Protein AF-A0AA39SE54-F1 (afdb_monomer_lite)

Sequence (78 aa):
MISGFVQGGCFDKALKLFREMEAENVKPNAVTMMGVLSACTKMKDLEFGRWIRSYIEQNGIKMDLTLSNAMLDMYVKC

InterPro domains:
  IPR002885 Pentatricopeptide repeat [PF13041] (1-41)
  IPR002885 Pentatricopeptide repeat [PS51375] (1-28)
  IPR002885 Pentatricopeptide repeat [TIGR00756] (1-30)
  IPR011990 Tetratricopeptide-like helical domain superfamily [G3DSA:1.25.40.10] (1-78)
  IPR046960 Pentatricopeptide repeat-containing protein At4g14850-like, plant [PTHR47926] (1-78)

Organism: Acer saccharum (NCBI:txid4024)

Radius of gyration: 11.34 Å; chains: 1; bounding box: 28×23×24 Å

Secondary structure (DSSP, 8-state):
-HHHHHHTT-HHHHHHHHHHHHHTT----HHHHHHHHHHHHHHT-HHHHHHHHHHHHHTT----HHHHHHHHHHHHH-

pLDDT: mean 85.97, std 4.36, range [70.19, 91.44]

Structure (mmCIF, N/CA/C/O backbone):
data_AF-A0AA39SE54-F1
#
_entry.id   AF-A0AA39SE54-F1
#
loop_
_atom_site.group_PDB
_atom_site.id
_atom_site.type_symbol
_atom_site.label_atom_id
_atom_site.label_alt_id
_atom_site.label_comp_id
_atom_site.label_asym_id
_atom_site.label_entity_id
_atom_site.label_seq_id
_atom_site.pdbx_PDB_ins_code
_atom_site.Cartn_x
_atom_site.Cartn_y
_atom_site.Cartn_z
_atom_site.occupancy
_atom_site.B_iso_or_equiv
_atom_site.auth_seq_id
_atom_site.auth_comp_id
_atom_site.auth_asym_id
_atom_site.auth_atom_id
_atom_site.pdbx_PDB_model_num
ATOM 1 N N . MET A 1 1 ? -2.818 -14.080 -1.590 1.00 70.19 1 MET A N 1
ATOM 2 C CA . MET A 1 1 ? -3.397 -14.140 -2.952 1.00 70.19 1 MET A CA 1
ATOM 3 C C . MET A 1 1 ? -3.072 -12.877 -3.751 1.00 70.19 1 MET A C 1
ATOM 5 O O . MET A 1 1 ? -2.370 -13.000 -4.743 1.00 70.19 1 MET A O 1
ATOM 9 N N . ILE A 1 2 ? -3.432 -11.674 -3.275 1.00 77.62 2 ILE A N 1
ATOM 10 C CA . ILE A 1 2 ? -3.037 -10.385 -3.896 1.00 77.62 2 ILE A CA 1
ATOM 11 C C . ILE A 1 2 ? -1.514 -10.278 -4.072 1.00 77.62 2 ILE A C 1
ATOM 13 O O . ILE A 1 2 ? -1.041 -10.097 -5.187 1.00 77.62 2 ILE A O 1
ATOM 17 N N . SER A 1 3 ? -0.727 -10.529 -3.022 1.00 74.31 3 SER A N 1
ATOM 18 C CA . SER A 1 3 ? 0.746 -10.504 -3.094 1.00 74.31 3 SER A CA 1
ATOM 19 C C . SER A 1 3 ? 1.330 -11.500 -4.109 1.00 74.31 3 SER A C 1
ATOM 21 O O . SER A 1 3 ? 2.374 -11.236 -4.697 1.00 74.31 3 SER A O 1
ATOM 23 N N . GLY A 1 4 ? 0.642 -12.623 -4.350 1.00 79.62 4 GLY A N 1
ATOM 24 C CA . GLY A 1 4 ? 1.042 -13.621 -5.347 1.00 79.62 4 GLY A CA 1
ATOM 25 C C . GLY A 1 4 ? 0.810 -13.139 -6.781 1.00 79.62 4 GLY A C 1
ATOM 26 O O . GLY A 1 4 ? 1.678 -13.316 -7.630 1.00 79.62 4 GLY A O 1
ATOM 27 N N . PHE A 1 5 ? -0.307 -12.450 -7.043 1.00 79.56 5 PHE A N 1
ATOM 28 C CA . PHE A 1 5 ? -0.542 -11.804 -8.339 1.00 79.56 5 PHE A CA 1
ATOM 29 C C . PHE A 1 5 ? 0.477 -10.701 -8.624 1.00 79.56 5 PHE A C 1
ATOM 31 O O . PHE A 1 5 ? 0.949 -10.584 -9.751 1.00 79.56 5 PHE A O 1
ATOM 38 N N . VAL A 1 6 ? 0.864 -9.943 -7.599 1.00 77.81 6 VAL A N 1
ATOM 39 C CA . VAL A 1 6 ? 1.875 -8.883 -7.715 1.00 77.81 6 VAL A CA 1
ATOM 40 C C . VAL A 1 6 ? 3.261 -9.453 -8.013 1.00 77.81 6 VAL A C 1
ATOM 42 O O . VAL A 1 6 ? 3.947 -8.944 -8.895 1.00 77.81 6 VAL A O 1
ATOM 45 N N . GLN A 1 7 ? 3.657 -10.544 -7.348 1.00 76.56 7 GLN A N 1
ATOM 46 C CA . GLN A 1 7 ? 4.909 -11.246 -7.662 1.00 76.56 7 GLN A CA 1
ATOM 47 C C . GLN A 1 7 ? 4.904 -11.845 -9.075 1.00 76.56 7 GLN A C 1
ATOM 49 O O . GLN A 1 7 ? 5.932 -11.833 -9.745 1.00 76.56 7 GLN A O 1
ATOM 54 N N . GLY A 1 8 ? 3.747 -12.311 -9.551 1.00 78.12 8 GLY A N 1
ATOM 55 C CA . GLY A 1 8 ? 3.559 -12.808 -10.915 1.00 78.12 8 GLY A CA 1
ATOM 56 C C . GLY A 1 8 ? 3.381 -11.724 -11.987 1.00 78.12 8 GLY A C 1
ATOM 57 O O . GLY A 1 8 ? 3.010 -12.059 -13.109 1.00 78.12 8 GLY A O 1
ATOM 58 N N . GLY A 1 9 ? 3.563 -10.436 -11.660 1.00 77.88 9 GLY A N 1
ATOM 59 C CA . G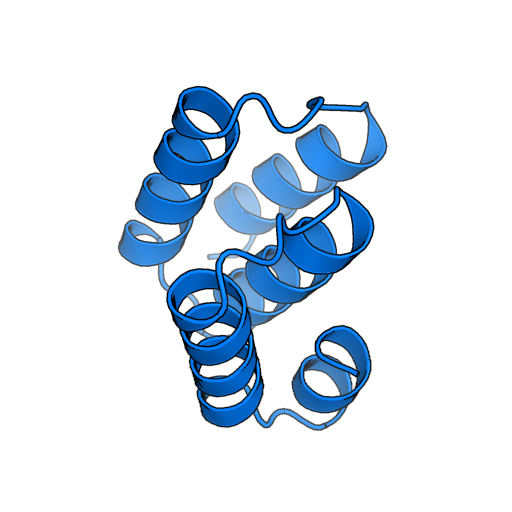LY A 1 9 ? 3.402 -9.315 -12.600 1.00 77.88 9 GLY A CA 1
ATOM 60 C C . GLY A 1 9 ? 1.962 -9.055 -13.063 1.00 77.88 9 GLY A C 1
ATOM 61 O O . GLY A 1 9 ? 1.726 -8.245 -13.953 1.00 77.88 9 GLY A O 1
ATOM 62 N N . CYS A 1 10 ? 0.980 -9.734 -12.470 1.00 82.75 10 CYS A N 1
ATOM 63 C CA . CYS A 1 10 ? -0.434 -9.650 -12.825 1.00 82.75 10 CYS A CA 1
ATOM 64 C C . CYS A 1 10 ? -1.135 -8.555 -12.009 1.00 82.75 10 CYS A C 1
ATOM 66 O O . CY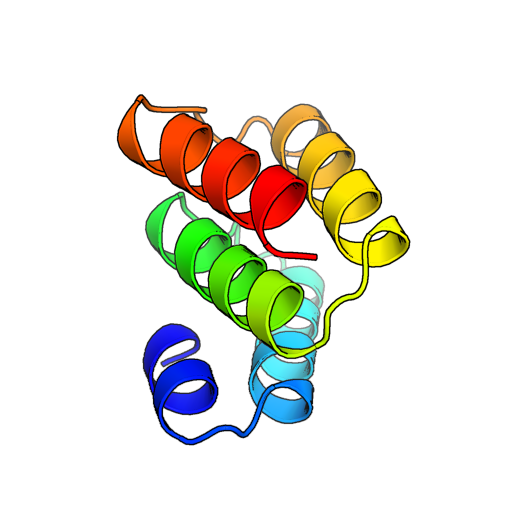S A 1 10 ? -2.042 -8.835 -11.219 1.00 82.75 10 CYS A O 1
ATOM 68 N N . PHE A 1 11 ? -0.701 -7.309 -12.173 1.00 81.25 11 PHE A N 1
ATOM 69 C CA . PHE A 1 11 ? -1.153 -6.202 -11.334 1.00 81.25 11 PHE A CA 1
ATOM 70 C C . PHE A 1 11 ? -2.645 -5.877 -11.506 1.00 81.25 11 PHE A C 1
ATOM 72 O O . PHE A 1 11 ? -3.335 -5.696 -10.506 1.00 81.25 11 PHE A O 1
ATOM 79 N N . ASP A 1 12 ? -3.183 -5.938 -12.728 1.00 81.12 12 ASP A N 1
ATOM 80 C CA . ASP A 1 12 ? -4.625 -5.795 -12.983 1.00 81.12 12 ASP A CA 1
ATOM 81 C C . ASP A 1 12 ? -5.466 -6.809 -12.204 1.00 81.12 12 ASP A C 1
ATOM 83 O O . ASP A 1 12 ? -6.511 -6.473 -11.648 1.00 81.12 12 ASP A O 1
ATOM 87 N N . LYS A 1 13 ? -4.996 -8.060 -12.108 1.00 84.44 13 LYS A N 1
ATOM 88 C CA . LYS A 1 13 ? -5.687 -9.100 -11.334 1.00 84.44 13 LYS A CA 1
ATOM 89 C C . LYS A 1 13 ? -5.628 -8.804 -9.841 1.00 84.44 13 LYS A C 1
ATOM 91 O O . LYS A 1 13 ? -6.618 -9.021 -9.154 1.00 84.44 13 LYS A O 1
ATOM 96 N N . ALA A 1 14 ? -4.501 -8.289 -9.347 1.00 85.88 14 ALA A N 1
ATOM 97 C CA . ALA A 1 14 ? -4.365 -7.877 -7.952 1.00 85.88 14 ALA A CA 1
ATOM 98 C C . ALA A 1 14 ? -5.348 -6.746 -7.599 1.00 85.88 14 ALA A C 1
ATOM 100 O O . ALA A 1 14 ? -6.004 -6.815 -6.561 1.00 85.88 14 ALA A O 1
ATOM 101 N N . LEU A 1 15 ? -5.499 -5.754 -8.484 1.00 83.25 15 LEU A N 1
ATOM 102 C CA . LEU A 1 15 ? -6.457 -4.658 -8.313 1.00 83.25 15 LEU A CA 1
ATOM 103 C C . LEU A 1 15 ? -7.905 -5.118 -8.433 1.00 83.25 15 LEU A C 1
ATOM 105 O O . LEU A 1 15 ? -8.752 -4.684 -7.656 1.00 83.25 15 LEU A O 1
ATOM 109 N N . LYS A 1 16 ? -8.195 -6.015 -9.377 1.00 87.75 16 LYS A N 1
ATOM 110 C CA . LYS A 1 16 ? -9.527 -6.599 -9.519 1.00 87.75 16 LYS A CA 1
ATOM 111 C C . LYS A 1 16 ? -9.931 -7.356 -8.254 1.00 87.75 16 LYS A C 1
ATOM 113 O O . LYS A 1 16 ? -11.016 -7.118 -7.743 1.00 87.75 16 LYS A O 1
ATOM 118 N N . LEU A 1 17 ? -9.032 -8.179 -7.709 1.00 88.25 17 LEU A N 1
ATOM 119 C CA . LEU A 1 17 ? -9.286 -8.916 -6.469 1.00 88.25 17 LEU A CA 1
ATOM 120 C C . LEU A 1 17 ? -9.490 -7.975 -5.274 1.00 88.25 17 LEU A C 1
ATOM 122 O O . LEU A 1 17 ? -10.318 -8.236 -4.410 1.00 88.25 17 LEU A O 1
ATOM 126 N N . PHE A 1 18 ? -8.731 -6.877 -5.226 1.00 88.31 18 PHE A N 1
ATOM 127 C CA . PHE A 1 18 ? -8.908 -5.845 -4.210 1.00 88.31 18 PHE A CA 1
ATOM 128 C C . PHE A 1 18 ? -10.296 -5.194 -4.310 1.00 88.31 18 PHE A C 1
ATOM 130 O O . PHE A 1 18 ? -10.995 -5.115 -3.306 1.00 88.31 18 PHE A O 1
ATOM 137 N N . ARG A 1 19 ? -10.741 -4.820 -5.518 1.00 87.12 19 ARG A N 1
ATOM 138 C CA . ARG A 1 19 ? -12.092 -4.276 -5.745 1.00 87.12 19 ARG A CA 1
ATOM 139 C C . ARG A 1 19 ? -13.203 -5.279 -5.429 1.00 87.12 19 ARG A C 1
ATOM 141 O O . ARG A 1 19 ? -14.251 -4.878 -4.940 1.00 87.12 19 ARG A O 1
ATOM 148 N N . GLU A 1 20 ? -12.991 -6.563 -5.708 1.00 90.50 20 GLU A N 1
ATOM 149 C CA . GLU A 1 20 ? -13.931 -7.626 -5.329 1.00 90.50 20 GLU A CA 1
ATOM 150 C C . GLU A 1 20 ? -14.034 -7.746 -3.800 1.00 90.50 20 GLU A C 1
ATOM 152 O O . GLU A 1 20 ? -15.146 -7.748 -3.279 1.00 90.50 20 GLU A O 1
ATOM 157 N N . MET A 1 21 ? -12.907 -7.713 -3.072 1.00 88.38 21 MET A N 1
ATOM 158 C CA . MET A 1 21 ? -12.909 -7.651 -1.599 1.00 88.38 21 MET A CA 1
ATOM 159 C C . MET A 1 21 ? -13.737 -6.471 -1.078 1.00 88.38 21 MET A C 1
ATOM 161 O O . MET A 1 21 ? -14.529 -6.640 -0.153 1.00 88.38 21 MET A O 1
ATOM 165 N N . GLU A 1 22 ? -13.578 -5.291 -1.679 1.00 85.31 22 GLU A N 1
ATOM 166 C CA . GLU A 1 22 ? -14.367 -4.115 -1.309 1.00 85.31 22 GLU A CA 1
ATOM 167 C C . GLU A 1 22 ? -15.864 -4.297 -1.575 1.00 85.31 22 GLU A C 1
ATOM 169 O O . GLU A 1 22 ? -16.686 -3.977 -0.716 1.00 85.31 22 GLU A O 1
ATOM 174 N N . ALA A 1 23 ? -16.224 -4.836 -2.743 1.00 89.25 23 ALA A N 1
ATOM 175 C CA . ALA A 1 23 ? -17.614 -5.094 -3.114 1.00 89.25 23 ALA A CA 1
ATOM 176 C C . ALA A 1 23 ? -18.288 -6.095 -2.160 1.00 89.25 23 ALA A C 1
ATOM 178 O O . ALA A 1 23 ? -19.465 -5.950 -1.832 1.00 89.25 23 ALA A O 1
ATOM 179 N N . GLU A 1 24 ? -17.529 -7.069 -1.657 1.00 91.44 24 GLU A N 1
ATOM 180 C CA . GLU A 1 24 ? -17.982 -8.034 -0.654 1.00 91.44 24 GLU A CA 1
ATOM 181 C C . GLU A 1 24 ? -17.938 -7.494 0.791 1.00 91.44 24 GLU A C 1
ATOM 183 O O . GLU A 1 24 ? -18.178 -8.242 1.737 1.00 91.44 24 GLU A O 1
ATOM 188 N N . ASN A 1 25 ? -17.663 -6.196 0.994 1.00 85.56 25 ASN A N 1
ATOM 189 C CA . ASN A 1 25 ? -17.493 -5.564 2.313 1.00 85.56 25 ASN A CA 1
ATOM 190 C C . ASN A 1 25 ? -16.403 -6.223 3.183 1.00 85.56 25 ASN A C 1
ATOM 192 O O . ASN A 1 25 ? -16.402 -6.110 4.415 1.00 85.56 25 ASN A O 1
ATOM 196 N N . VAL A 1 26 ? -15.435 -6.896 2.559 1.00 86.94 26 VAL A N 1
ATOM 197 C CA . VAL A 1 26 ? -14.314 -7.517 3.259 1.00 86.94 26 VAL A CA 1
ATOM 198 C C . VAL A 1 26 ? -13.230 -6.470 3.466 1.00 86.94 26 VAL A C 1
ATOM 200 O O . VAL A 1 26 ? -12.565 -6.041 2.524 1.00 86.94 26 VAL A O 1
ATOM 203 N N . LYS A 1 27 ? -13.005 -6.077 4.724 1.00 82.94 27 LYS A N 1
ATOM 204 C CA . LYS A 1 27 ? -11.976 -5.085 5.052 1.00 82.94 27 LYS A CA 1
ATOM 205 C C . LYS A 1 27 ? -10.573 -5.593 4.692 1.00 82.94 27 LYS A C 1
ATOM 207 O O . LYS A 1 27 ? -10.131 -6.605 5.249 1.00 82.94 27 LYS A O 1
ATOM 212 N N . PRO A 1 28 ? -9.828 -4.884 3.827 1.00 85.12 28 PRO A N 1
ATOM 213 C CA . PRO A 1 28 ? -8.431 -5.196 3.587 1.00 85.12 28 PRO A CA 1
ATOM 214 C C . PRO A 1 28 ? -7.594 -4.889 4.836 1.00 85.12 28 PRO A C 1
ATOM 216 O O . PRO A 1 28 ? -7.841 -3.936 5.574 1.00 85.12 28 PRO A O 1
ATOM 219 N N . ASN A 1 29 ? -6.589 -5.725 5.083 1.00 86.12 29 ASN A N 1
ATOM 220 C CA . ASN A 1 29 ? -5.642 -5.556 6.184 1.00 86.12 29 ASN A CA 1
ATOM 221 C C . ASN A 1 29 ? -4.316 -4.952 5.680 1.00 86.12 29 ASN A C 1
ATOM 223 O O . ASN A 1 29 ? -4.106 -4.800 4.476 1.00 86.12 29 ASN A O 1
ATOM 227 N N . ALA A 1 30 ? -3.394 -4.641 6.596 1.00 85.38 30 ALA A N 1
ATOM 228 C CA . ALA A 1 30 ? -2.094 -4.058 6.251 1.00 85.38 30 ALA A CA 1
ATOM 229 C C . ALA A 1 30 ? -1.305 -4.899 5.225 1.00 85.38 30 ALA A C 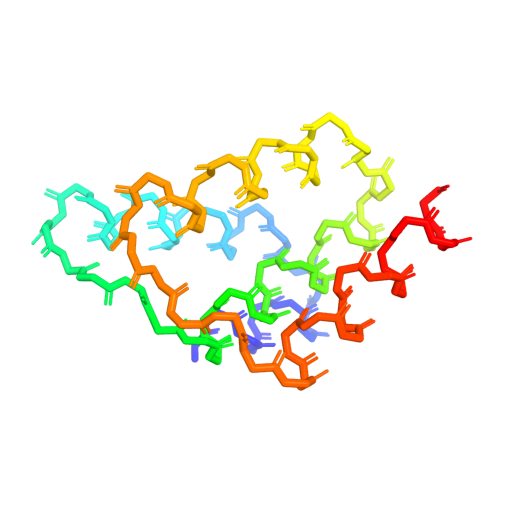1
ATOM 231 O O . ALA A 1 30 ? -0.688 -4.347 4.318 1.00 85.38 30 ALA A O 1
ATOM 232 N N . VAL A 1 31 ? -1.383 -6.233 5.299 1.00 85.69 31 VAL A N 1
ATOM 233 C CA . VAL A 1 31 ? -0.706 -7.141 4.354 1.00 85.69 31 VAL A CA 1
ATOM 234 C C . V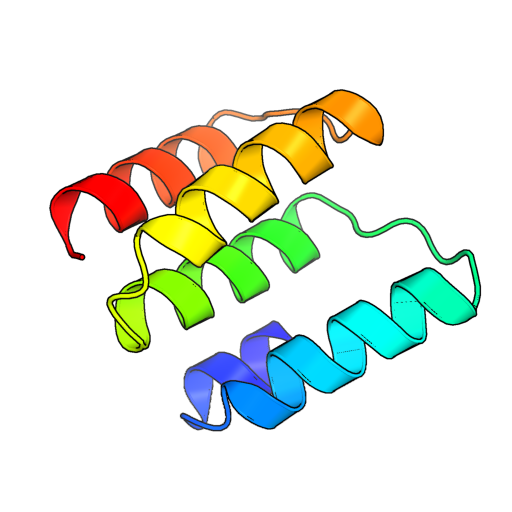AL A 1 31 ? -1.293 -7.029 2.948 1.00 85.69 31 VAL A C 1
ATOM 236 O O . VAL A 1 31 ? -0.546 -6.980 1.968 1.00 85.69 31 VAL A O 1
ATOM 239 N N . THR A 1 32 ? -2.619 -6.944 2.837 1.00 88.38 32 THR A N 1
ATOM 240 C CA . THR A 1 32 ? -3.301 -6.678 1.569 1.00 88.38 32 THR A CA 1
ATOM 241 C C . THR A 1 32 ? -2.853 -5.340 0.990 1.00 88.38 32 THR A C 1
ATOM 243 O O . THR A 1 32 ? -2.443 -5.294 -0.170 1.00 88.38 32 THR A O 1
ATOM 246 N N . MET A 1 33 ? -2.839 -4.281 1.803 1.00 89.25 33 MET A N 1
ATOM 247 C CA . MET A 1 33 ? -2.434 -2.945 1.357 1.00 89.25 33 MET A CA 1
ATOM 248 C C . MET A 1 33 ? -0.969 -2.887 0.917 1.00 89.25 33 MET A C 1
ATOM 250 O O . MET A 1 33 ? -0.671 -2.260 -0.095 1.00 89.25 33 MET A O 1
ATOM 254 N N . MET A 1 34 ? -0.062 -3.595 1.597 1.00 88.50 34 MET A N 1
ATOM 255 C CA . MET A 1 34 ? 1.328 -3.730 1.146 1.00 88.50 34 MET A CA 1
ATOM 256 C C . MET A 1 34 ? 1.427 -4.392 -0.232 1.00 88.50 34 MET A C 1
ATOM 258 O O . MET A 1 34 ? 2.221 -3.964 -1.068 1.00 88.50 34 MET A O 1
ATOM 262 N N . GLY A 1 35 ? 0.609 -5.417 -0.491 1.00 88.44 35 GLY A N 1
ATOM 263 C CA . GLY A 1 35 ? 0.525 -6.041 -1.809 1.00 88.44 35 GLY A CA 1
ATOM 264 C C . GLY A 1 35 ? 0.083 -5.042 -2.879 1.00 88.44 35 GLY A C 1
ATOM 265 O O . GLY A 1 35 ? 0.745 -4.906 -3.904 1.00 88.44 35 GLY A O 1
ATOM 266 N N . VAL A 1 36 ? -0.991 -4.297 -2.614 1.00 88.19 36 VAL A N 1
ATOM 267 C CA . VAL A 1 36 ? -1.525 -3.285 -3.540 1.00 88.19 36 VAL A CA 1
ATOM 268 C C . VAL A 1 36 ? -0.514 -2.155 -3.787 1.00 88.19 36 VAL A C 1
ATOM 270 O O . VAL A 1 36 ? -0.296 -1.780 -4.937 1.00 88.19 36 VAL A O 1
ATOM 273 N N . LEU A 1 37 ? 0.173 -1.667 -2.748 1.00 88.44 37 LEU A N 1
ATOM 274 C CA . LEU A 1 37 ? 1.244 -0.669 -2.878 1.00 88.44 37 LEU A CA 1
ATOM 275 C C . LEU A 1 37 ? 2.414 -1.194 -3.711 1.00 88.44 37 LEU A C 1
ATOM 277 O O . LEU A 1 37 ? 2.905 -0.488 -4.581 1.00 88.44 37 LEU A O 1
ATOM 281 N N . SER A 1 38 ? 2.824 -2.447 -3.510 1.00 86.56 38 SER A N 1
ATOM 282 C CA . SER A 1 38 ? 3.880 -3.059 -4.321 1.00 86.56 38 SER A CA 1
ATOM 283 C C . SER A 1 38 ? 3.481 -3.168 -5.800 1.00 86.56 38 SER A C 1
ATOM 285 O O . SER A 1 38 ? 4.310 -2.921 -6.677 1.00 86.56 38 SER A O 1
ATOM 287 N N . ALA A 1 39 ? 2.208 -3.465 -6.086 1.00 86.06 39 ALA A N 1
ATOM 288 C CA . ALA A 1 39 ? 1.659 -3.433 -7.443 1.00 86.06 39 ALA A CA 1
ATOM 289 C C . ALA A 1 39 ? 1.734 -2.022 -8.045 1.00 86.06 39 ALA A C 1
ATOM 291 O O . ALA A 1 39 ? 2.188 -1.847 -9.173 1.00 86.06 39 ALA A O 1
ATOM 292 N N . CYS A 1 40 ? 1.339 -1.021 -7.257 1.00 86.38 40 CYS A N 1
ATOM 293 C CA . CYS A 1 40 ? 1.375 0.391 -7.615 1.00 86.38 40 CYS A CA 1
ATOM 294 C C . CYS A 1 40 ? 2.795 0.850 -7.981 1.00 86.38 40 CYS A C 1
ATOM 296 O O . CYS A 1 40 ? 2.996 1.433 -9.044 1.00 86.38 40 CYS A O 1
ATOM 298 N N . THR A 1 41 ? 3.793 0.498 -7.161 1.00 86.62 41 THR A N 1
ATOM 299 C CA . THR A 1 41 ? 5.211 0.791 -7.419 1.00 86.62 41 THR A CA 1
ATOM 300 C C . THR A 1 41 ? 5.688 0.214 -8.749 1.00 86.62 41 THR A C 1
ATOM 302 O O . THR A 1 41 ? 6.482 0.826 -9.459 1.00 86.62 41 THR A O 1
ATOM 305 N N . LYS A 1 42 ? 5.225 -0.990 -9.104 1.00 83.56 42 LYS A N 1
ATOM 306 C CA . LYS A 1 42 ? 5.605 -1.644 -10.362 1.00 83.56 42 LYS A CA 1
ATOM 307 C C . LYS A 1 42 ? 4.924 -1.023 -11.578 1.00 83.56 42 LYS A C 1
ATOM 309 O O . LYS A 1 42 ? 5.541 -0.982 -12.637 1.00 83.56 42 LYS A O 1
ATOM 314 N N . MET A 1 43 ? 3.695 -0.535 -11.419 1.00 82.62 43 MET A N 1
ATOM 315 C CA . MET A 1 43 ? 2.955 0.172 -12.468 1.00 82.62 43 MET A CA 1
ATOM 316 C C . MET A 1 43 ? 3.367 1.644 -12.616 1.00 82.62 43 MET A C 1
ATOM 318 O O . MET A 1 43 ? 3.001 2.264 -13.609 1.00 82.62 43 MET A O 1
ATOM 322 N N . LYS A 1 44 ? 4.158 2.183 -11.673 1.00 84.88 44 LYS A N 1
ATOM 323 C CA . LYS A 1 44 ? 4.575 3.596 -11.617 1.00 84.88 44 LYS A CA 1
ATOM 324 C C . LYS A 1 44 ? 3.403 4.582 -11.620 1.00 84.88 44 LYS A C 1
ATOM 326 O O . LYS A 1 44 ? 3.479 5.670 -12.185 1.00 84.88 44 LYS A O 1
ATOM 331 N N . ASP A 1 45 ? 2.307 4.194 -10.979 1.00 84.31 45 ASP A N 1
ATOM 332 C CA . ASP A 1 45 ? 1.085 4.992 -10.935 1.00 84.31 45 ASP A CA 1
ATOM 333 C C . ASP A 1 45 ? 1.004 5.792 -9.624 1.00 84.31 45 ASP A C 1
ATOM 335 O O . ASP A 1 45 ? 0.493 5.329 -8.604 1.00 84.31 45 ASP A O 1
ATOM 339 N N . LEU A 1 46 ? 1.538 7.016 -9.632 1.00 86.81 46 LEU A N 1
ATOM 340 C CA . LEU A 1 46 ? 1.504 7.906 -8.463 1.00 86.81 46 LEU A CA 1
ATOM 341 C C . LEU A 1 46 ? 0.084 8.326 -8.062 1.00 86.81 46 LEU A C 1
ATOM 343 O O . LEU A 1 46 ? -0.160 8.620 -6.887 1.00 86.81 46 LEU A O 1
ATOM 347 N N . GLU A 1 47 ? -0.846 8.392 -9.014 1.00 87.81 47 GLU A N 1
ATOM 348 C CA . GLU A 1 47 ? -2.227 8.790 -8.738 1.00 87.81 47 GLU A CA 1
ATOM 349 C C . GLU A 1 47 ? -2.938 7.700 -7.948 1.00 87.81 47 GLU A C 1
ATOM 351 O O . GLU A 1 47 ? -3.537 7.974 -6.903 1.00 87.81 47 GLU A O 1
ATOM 356 N N . PHE A 1 48 ? -2.774 6.452 -8.385 1.00 85.19 48 PHE A N 1
ATOM 357 C CA . PHE A 1 48 ? -3.276 5.296 -7.664 1.00 85.19 48 PHE A CA 1
ATOM 358 C C . PHE A 1 48 ? -2.637 5.177 -6.274 1.00 85.19 48 PHE A C 1
ATOM 360 O O . PHE A 1 48 ? -3.323 4.918 -5.286 1.00 85.19 48 PHE A O 1
ATOM 367 N N . GLY A 1 49 ? -1.344 5.481 -6.161 1.00 88.50 49 GLY A N 1
ATOM 368 C CA . GLY A 1 49 ? -0.636 5.537 -4.887 1.00 88.50 49 GLY A CA 1
ATOM 369 C C . GLY A 1 49 ? -1.218 6.550 -3.894 1.00 88.50 49 GLY A C 1
ATOM 370 O O . GLY A 1 49 ? -1.401 6.239 -2.713 1.00 88.50 49 GLY A O 1
ATOM 371 N N . ARG A 1 50 ? -1.565 7.753 -4.371 1.00 89.75 50 ARG A N 1
ATOM 372 C CA . ARG A 1 50 ? -2.276 8.765 -3.570 1.00 89.75 50 ARG A CA 1
ATOM 373 C C . ARG A 1 50 ? -3.666 8.287 -3.163 1.00 89.75 50 ARG A C 1
ATOM 375 O O . ARG A 1 50 ? -4.046 8.461 -2.007 1.00 89.75 50 ARG A O 1
ATOM 382 N N . TRP A 1 51 ? -4.396 7.659 -4.081 1.00 89.94 51 TRP A N 1
ATOM 383 C CA . TRP A 1 51 ? -5.720 7.113 -3.794 1.00 89.94 51 TRP A CA 1
ATOM 384 C C . TRP A 1 51 ? -5.674 6.040 -2.696 1.00 89.94 51 TRP A C 1
ATOM 386 O O . TRP A 1 51 ? -6.450 6.112 -1.745 1.00 89.94 51 TRP A O 1
ATOM 396 N N . ILE A 1 52 ? -4.705 5.114 -2.749 1.00 89.12 52 ILE A N 1
ATOM 397 C CA . ILE A 1 52 ? -4.484 4.098 -1.703 1.00 89.12 52 ILE A CA 1
ATOM 398 C C . ILE A 1 52 ? -4.259 4.747 -0.332 1.00 89.12 52 ILE A C 1
ATOM 400 O O . ILE A 1 52 ? -4.731 4.238 0.686 1.00 89.12 52 ILE A O 1
ATOM 404 N N . ARG A 1 53 ? -3.537 5.870 -0.281 1.00 89.25 53 ARG A N 1
ATOM 405 C CA . ARG A 1 53 ? -3.315 6.589 0.975 1.00 89.25 53 ARG A CA 1
ATOM 406 C C . ARG A 1 53 ? -4.611 7.091 1.584 1.00 89.25 53 ARG A C 1
ATOM 408 O O . ARG A 1 53 ? -4.899 6.760 2.732 1.00 89.25 53 ARG A O 1
ATOM 415 N N . SER A 1 54 ? -5.412 7.803 0.798 1.00 90.56 54 SER A N 1
ATOM 416 C CA . SER A 1 54 ? -6.733 8.251 1.237 1.00 90.56 54 SER A CA 1
ATOM 417 C C . SER A 1 54 ? -7.631 7.076 1.622 1.00 90.56 54 SER A C 1
ATOM 419 O O . SER A 1 54 ? -8.366 7.161 2.601 1.00 90.56 54 SER A O 1
ATOM 421 N N . TYR A 1 55 ? -7.529 5.958 0.904 1.00 89.69 55 TYR A N 1
ATOM 422 C CA . TYR A 1 55 ? -8.270 4.741 1.200 1.00 89.69 55 TYR A CA 1
ATOM 423 C C . TYR A 1 55 ? -7.941 4.157 2.583 1.00 89.69 55 TYR A C 1
ATOM 425 O O . TYR A 1 55 ? -8.849 3.810 3.340 1.00 89.69 55 TYR A O 1
ATOM 433 N N . ILE A 1 56 ? -6.653 4.069 2.932 1.00 89.62 56 ILE A N 1
ATOM 434 C CA . ILE A 1 56 ? -6.179 3.570 4.235 1.00 89.62 56 ILE A CA 1
ATOM 435 C C . ILE A 1 56 ? -6.724 4.429 5.374 1.00 89.62 56 ILE A C 1
ATOM 437 O O . ILE A 1 56 ? -7.222 3.886 6.362 1.00 89.62 56 ILE A O 1
ATOM 441 N N . GLU A 1 57 ? -6.678 5.752 5.210 1.00 89.06 57 GLU A N 1
ATOM 442 C CA . GLU A 1 57 ? -7.188 6.709 6.194 1.00 89.06 57 GLU A CA 1
ATOM 443 C C . GLU A 1 57 ? -8.711 6.594 6.358 1.00 89.06 57 GLU A C 1
ATOM 445 O O . GLU A 1 57 ? -9.198 6.478 7.482 1.00 89.06 57 GLU A O 1
ATOM 450 N N . GLN A 1 58 ? -9.465 6.540 5.254 1.00 89.44 58 GLN A N 1
ATOM 451 C CA . GLN A 1 58 ? -10.931 6.447 5.283 1.00 89.44 58 GLN A CA 1
ATOM 452 C C . GLN A 1 58 ? -11.443 5.128 5.873 1.00 89.44 58 GLN A C 1
ATOM 454 O O . GLN A 1 58 ? -12.472 5.109 6.546 1.00 89.44 58 GLN A O 1
ATOM 459 N N . ASN A 1 59 ? -10.723 4.026 5.659 1.00 86.75 59 ASN A N 1
ATOM 460 C CA . ASN A 1 59 ? -11.125 2.706 6.149 1.00 86.75 59 ASN A CA 1
ATOM 461 C C . ASN A 1 59 ? -10.599 2.386 7.557 1.00 86.75 59 ASN A C 1
ATOM 463 O O . ASN A 1 59 ? -10.893 1.312 8.097 1.00 86.75 59 ASN A O 1
ATOM 467 N N . GLY A 1 60 ? -9.837 3.303 8.165 1.00 86.81 60 GLY A N 1
ATOM 468 C CA . GLY A 1 60 ? -9.236 3.114 9.484 1.00 86.81 60 GLY A CA 1
ATOM 469 C C . GLY A 1 60 ? -8.226 1.965 9.513 1.00 86.81 60 GLY A C 1
ATOM 470 O O . GLY A 1 60 ? -8.088 1.284 10.532 1.00 86.81 60 GLY A O 1
ATOM 471 N N . ILE A 1 61 ? -7.547 1.706 8.392 1.00 87.75 61 ILE A N 1
ATOM 472 C CA . ILE A 1 61 ? -6.512 0.676 8.321 1.00 87.75 61 ILE A CA 1
ATOM 473 C C . ILE A 1 61 ? -5.310 1.192 9.106 1.00 87.75 61 ILE A C 1
ATOM 475 O O . ILE A 1 61 ? -4.779 2.267 8.829 1.00 87.75 61 ILE A O 1
ATOM 479 N N . LYS A 1 62 ? -4.879 0.425 10.110 1.00 86.38 62 LYS A N 1
ATOM 480 C CA . LYS A 1 62 ? -3.745 0.807 10.950 1.00 86.38 62 LYS A CA 1
ATOM 481 C C . LYS A 1 62 ? -2.496 0.973 10.085 1.00 86.38 62 LYS A C 1
ATOM 483 O O . LYS A 1 62 ? -1.998 0.003 9.522 1.00 86.38 62 LYS A O 1
ATOM 488 N N . MET A 1 63 ? -1.983 2.198 10.033 1.00 85.56 63 MET A N 1
ATOM 489 C CA . MET A 1 63 ? -0.706 2.500 9.403 1.00 85.56 63 MET A CA 1
ATOM 490 C C . MET A 1 63 ? 0.424 2.093 10.352 1.00 85.56 63 MET A C 1
ATOM 492 O O . MET A 1 63 ? 0.812 2.844 11.245 1.00 85.56 63 MET A O 1
ATOM 496 N N . ASP A 1 64 ? 0.911 0.863 10.218 1.00 88.50 64 ASP A N 1
ATOM 497 C CA . ASP A 1 64 ? 2.109 0.412 10.924 1.00 88.50 64 ASP A CA 1
ATOM 498 C C . ASP A 1 64 ? 3.398 0.865 10.207 1.00 88.50 64 ASP A C 1
ATOM 500 O O . ASP A 1 64 ? 3.370 1.419 9.102 1.00 88.50 64 ASP A O 1
ATOM 504 N N . LEU A 1 65 ? 4.548 0.659 10.857 1.00 89.06 65 LEU A N 1
ATOM 505 C CA . LEU A 1 65 ? 5.863 1.019 10.314 1.00 89.06 65 LEU A CA 1
ATOM 506 C C . LEU A 1 65 ? 6.142 0.339 8.968 1.00 89.06 65 LEU A C 1
ATOM 508 O O . LEU A 1 65 ? 6.753 0.943 8.089 1.00 89.06 65 LEU A O 1
ATOM 512 N N . THR A 1 66 ? 5.692 -0.903 8.786 1.00 89.19 66 THR A N 1
ATOM 513 C CA . THR A 1 66 ? 5.904 -1.652 7.549 1.00 89.19 66 THR A CA 1
ATOM 514 C C . THR A 1 66 ? 5.058 -1.070 6.420 1.00 89.19 66 THR A C 1
ATOM 516 O O . THR A 1 66 ? 5.588 -0.815 5.338 1.00 89.19 66 THR A O 1
ATOM 519 N N . LEU A 1 67 ? 3.780 -0.770 6.675 1.00 89.00 67 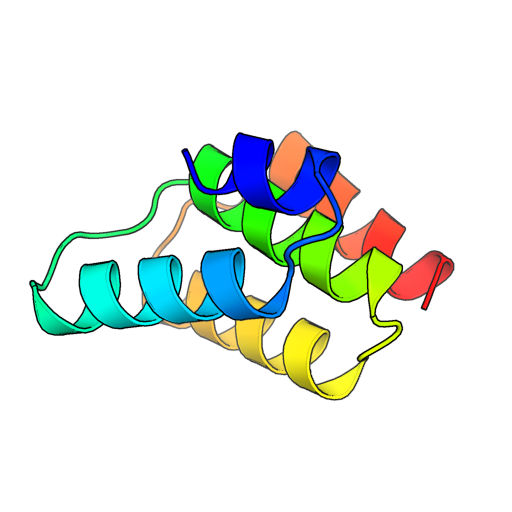LEU A N 1
ATOM 520 C CA . LEU A 1 67 ? 2.902 -0.137 5.687 1.00 89.00 67 LEU A CA 1
ATOM 521 C C . LEU A 1 67 ? 3.364 1.285 5.322 1.00 89.00 67 LEU A C 1
ATOM 523 O O . LEU A 1 67 ? 3.367 1.654 4.147 1.00 89.00 67 LEU A O 1
ATOM 527 N N . SER A 1 68 ? 3.828 2.052 6.311 1.00 90.25 68 SER A N 1
ATOM 528 C CA . SER A 1 68 ? 4.391 3.394 6.104 1.00 90.25 68 SER A CA 1
ATOM 529 C C . SER A 1 68 ? 5.651 3.350 5.237 1.00 90.25 68 SER A C 1
ATOM 531 O O . SER A 1 68 ? 5.785 4.127 4.292 1.00 90.25 68 SER A O 1
ATOM 533 N N . ASN A 1 69 ? 6.554 2.402 5.506 1.00 90.81 69 ASN A N 1
ATOM 534 C CA . ASN A 1 69 ? 7.748 2.206 4.688 1.00 90.81 69 ASN A CA 1
ATOM 535 C C . ASN A 1 69 ? 7.394 1.766 3.263 1.00 90.81 69 ASN A C 1
ATOM 537 O O . ASN A 1 69 ? 8.015 2.244 2.321 1.00 90.81 69 ASN A O 1
ATOM 541 N N . ALA A 1 70 ? 6.381 0.912 3.082 1.00 89.62 70 ALA A N 1
ATOM 542 C CA . ALA A 1 70 ? 5.917 0.504 1.756 1.00 89.62 70 ALA A CA 1
ATOM 543 C C . ALA A 1 70 ? 5.334 1.678 0.948 1.00 89.62 70 ALA A C 1
ATOM 545 O O . ALA A 1 70 ? 5.561 1.768 -0.257 1.00 89.62 70 ALA A O 1
ATOM 546 N N . MET A 1 71 ? 4.623 2.606 1.599 1.00 89.56 71 MET A N 1
ATOM 547 C CA . MET A 1 71 ? 4.173 3.843 0.955 1.00 89.56 71 MET A CA 1
ATOM 548 C C . MET A 1 71 ? 5.333 4.729 0.528 1.00 89.56 71 MET A C 1
ATOM 550 O O . MET A 1 71 ? 5.346 5.206 -0.603 1.00 89.56 71 MET A O 1
ATOM 554 N N . LEU A 1 72 ? 6.297 4.958 1.422 1.00 90.56 72 LEU A N 1
ATOM 555 C CA . LEU A 1 72 ? 7.480 5.755 1.104 1.00 90.56 72 LEU A CA 1
ATOM 556 C C . LEU A 1 72 ? 8.268 5.131 -0.050 1.00 90.56 72 LEU A C 1
ATOM 558 O O . LEU A 1 72 ? 8.633 5.833 -0.986 1.00 90.56 72 LEU A O 1
ATOM 562 N N . ASP A 1 73 ? 8.465 3.812 -0.020 1.00 89.44 73 ASP A N 1
ATOM 563 C CA . ASP A 1 73 ? 9.122 3.062 -1.092 1.00 89.44 73 ASP A CA 1
ATOM 564 C C . ASP A 1 73 ? 8.410 3.246 -2.439 1.00 89.44 73 ASP A C 1
ATOM 566 O O . ASP A 1 73 ? 9.065 3.459 -3.458 1.00 89.44 73 ASP A O 1
ATOM 570 N N . MET A 1 74 ? 7.073 3.231 -2.438 1.00 90.25 74 MET A N 1
ATOM 571 C CA . MET A 1 74 ? 6.264 3.514 -3.623 1.00 90.25 74 MET A CA 1
ATOM 572 C C . MET A 1 74 ? 6.474 4.944 -4.133 1.00 90.25 74 MET A C 1
ATOM 574 O O . MET A 1 74 ? 6.773 5.116 -5.311 1.00 90.25 74 MET A O 1
ATOM 578 N N . TYR A 1 75 ? 6.421 5.957 -3.263 1.00 87.00 75 TYR A N 1
ATOM 579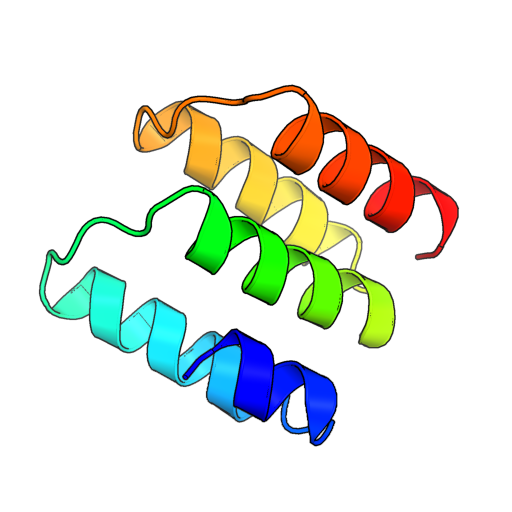 C CA . TYR A 1 75 ? 6.657 7.351 -3.664 1.00 87.00 75 TYR A CA 1
ATOM 580 C C . TYR A 1 75 ? 8.068 7.607 -4.206 1.00 87.00 75 TYR A C 1
ATOM 582 O O . TYR A 1 75 ? 8.236 8.477 -5.052 1.00 87.00 75 TYR A O 1
ATOM 590 N N . VAL A 1 76 ? 9.079 6.883 -3.718 1.00 89.69 76 VAL A N 1
ATOM 591 C CA . VAL A 1 76 ? 10.474 7.042 -4.164 1.00 89.69 76 VAL A CA 1
ATOM 592 C C . VAL A 1 76 ? 10.739 6.335 -5.499 1.00 89.69 76 VAL A C 1
ATOM 594 O O . VAL A 1 76 ? 11.602 6.772 -6.257 1.00 89.69 76 VAL A O 1
ATOM 597 N N . LYS A 1 77 ? 10.046 5.225 -5.780 1.00 83.81 77 LYS A N 1
ATOM 598 C CA . LYS A 1 77 ? 10.309 4.370 -6.953 1.00 83.81 77 LYS A CA 1
ATOM 599 C C . LYS A 1 77 ? 9.389 4.617 -8.153 1.00 83.81 77 LYS A C 1
ATOM 601 O O . LYS A 1 77 ? 9.734 4.151 -9.245 1.00 83.81 77 LYS A O 1
ATOM 606 N N . CYS A 1 78 ? 8.238 5.257 -7.951 1.00 74.50 78 CYS A N 1
ATOM 607 C CA . CYS A 1 78 ? 7.320 5.639 -9.024 1.00 74.50 78 CYS A CA 1
ATOM 608 C C . CYS A 1 78 ? 7.864 6.810 -9.850 1.00 74.50 78 CYS A C 1
ATOM 610 O O . CYS A 1 78 ? 8.285 7.820 -9.246 1.00 74.50 78 CYS A O 1
#

Foldseek 3Di:
DLLVCLVVLNLVVSVVVVVVCVVVVNDDALVSLLSNLSSLLVVLPVVVLVVSVVVCVVSVHDCDPVSVVSSVSSVVRD